Protein AF-A0AAC9ZCF5-F1 (afdb_monomer_lite)

InterPro domains:
  IPR059454 Domain of unknown function DUF8410 [PF28469] (15-109)

Structure (mmCIF, N/CA/C/O backbone):
data_AF-A0AAC9ZCF5-F1
#
_entry.id   AF-A0AAC9ZCF5-F1
#
loop_
_atom_site.group_PDB
_atom_site.id
_atom_site.type_symbol
_atom_site.label_atom_id
_atom_site.label_alt_id
_atom_site.label_comp_id
_atom_site.label_asym_id
_atom_site.label_entity_id
_atom_site.label_seq_id
_atom_site.pdbx_PDB_ins_code
_atom_site.Cartn_x
_atom_site.Cartn_y
_atom_site.Cartn_z
_atom_site.occupancy
_atom_site.B_iso_or_equiv
_atom_site.auth_seq_id
_atom_site.auth_comp_id
_atom_site.auth_asym_id
_atom_site.auth_atom_id
_atom_site.pdbx_PDB_model_num
ATOM 1 N N . MET A 1 1 ? 6.237 7.213 -4.174 1.00 56.47 1 MET A N 1
ATOM 2 C CA . MET A 1 1 ? 4.817 6.895 -3.863 1.00 56.47 1 MET A CA 1
ATOM 3 C C . MET A 1 1 ? 3.925 8.133 -3.904 1.00 56.47 1 MET A C 1
ATOM 5 O O . MET A 1 1 ? 2.914 8.090 -4.594 1.00 56.47 1 MET A O 1
ATOM 9 N N . LEU A 1 2 ? 4.331 9.218 -3.236 1.00 63.22 2 LEU A N 1
ATOM 10 C CA . LEU A 1 2 ? 3.575 10.470 -3.087 1.00 63.22 2 LEU A CA 1
ATOM 11 C C . LEU A 1 2 ? 3.193 11.143 -4.418 1.00 63.22 2 LEU A C 1
ATOM 13 O O . LEU A 1 2 ? 2.042 11.521 -4.604 1.00 63.22 2 LEU A O 1
ATOM 17 N N . GLU A 1 3 ? 4.111 11.216 -5.384 1.00 62.59 3 GLU A N 1
ATOM 18 C CA . GLU A 1 3 ? 3.862 11.900 -6.663 1.00 62.59 3 GLU A CA 1
ATOM 19 C C . GLU A 1 3 ? 2.766 11.226 -7.511 1.00 62.59 3 GLU A C 1
ATOM 21 O O . GLU A 1 3 ? 1.869 11.891 -8.023 1.00 62.59 3 GLU A O 1
ATOM 26 N N . ALA A 1 4 ? 2.761 9.890 -7.566 1.00 58.75 4 ALA A N 1
ATOM 27 C CA . ALA A 1 4 ? 1.746 9.112 -8.284 1.00 58.75 4 ALA A CA 1
ATOM 28 C C . ALA A 1 4 ? 0.352 9.165 -7.629 1.00 58.75 4 ALA A C 1
ATOM 30 O O . ALA A 1 4 ? -0.629 8.739 -8.234 1.00 58.75 4 ALA A O 1
ATOM 31 N N . MET A 1 5 ? 0.268 9.652 -6.388 1.00 67.19 5 MET A N 1
ATOM 32 C CA . MET A 1 5 ? -0.974 9.794 -5.626 1.00 67.19 5 MET A CA 1
ATOM 33 C C . MET A 1 5 ? -1.368 11.265 -5.428 1.00 67.19 5 MET A C 1
ATOM 35 O O . MET A 1 5 ? -2.355 11.544 -4.745 1.00 67.19 5 MET A O 1
ATOM 39 N N . ARG A 1 6 ? -0.639 12.212 -6.038 1.00 67.25 6 ARG A N 1
ATOM 40 C CA . ARG A 1 6 ? -0.897 13.651 -5.917 1.00 67.25 6 ARG A CA 1
ATOM 41 C C . ARG A 1 6 ? -2.325 13.979 -6.373 1.00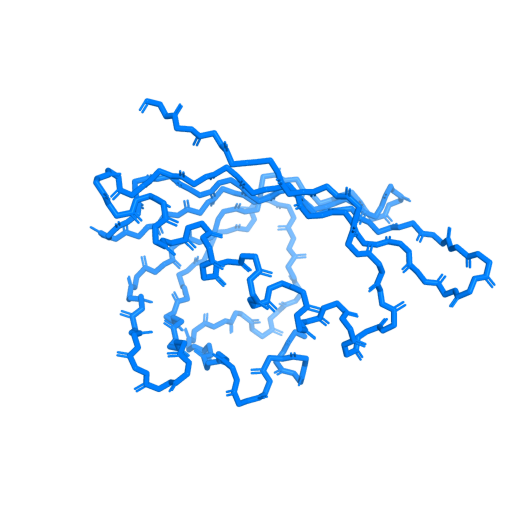 67.25 6 ARG A C 1
ATOM 43 O O . ARG A 1 6 ? -2.714 13.672 -7.498 1.00 67.25 6 ARG A O 1
ATOM 50 N N . GLY A 1 7 ? -3.111 14.583 -5.478 1.00 66.31 7 GLY A N 1
ATOM 51 C CA . GLY A 1 7 ? -4.531 14.901 -5.695 1.00 66.31 7 GLY A CA 1
ATOM 52 C C . GLY A 1 7 ? -5.507 13.729 -5.503 1.00 66.31 7 GLY A C 1
ATOM 53 O O . GLY A 1 7 ? -6.710 13.924 -5.640 1.00 66.31 7 GLY A O 1
ATOM 54 N N . LEU A 1 8 ? -5.018 12.524 -5.184 1.00 70.00 8 LEU A N 1
ATOM 55 C CA . LEU A 1 8 ? -5.835 11.332 -4.912 1.00 70.00 8 LEU A CA 1
ATOM 56 C C . LEU A 1 8 ? -5.746 10.862 -3.471 1.00 70.00 8 LEU A C 1
ATOM 58 O O . LEU A 1 8 ? -6.764 10.465 -2.913 1.00 70.00 8 LEU A O 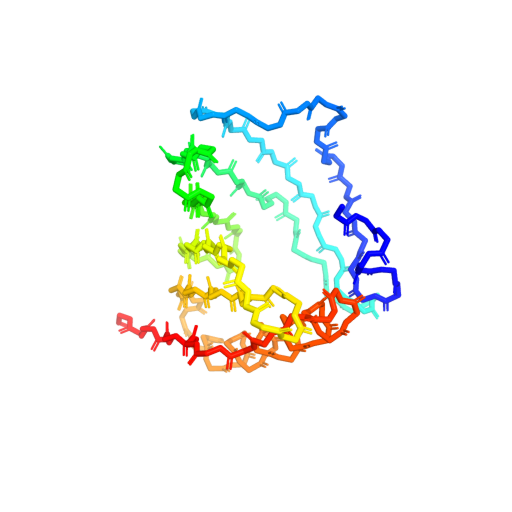1
ATOM 62 N N . ALA A 1 9 ? -4.549 10.869 -2.889 1.00 74.88 9 ALA A N 1
ATOM 63 C CA . ALA A 1 9 ? -4.350 10.498 -1.502 1.00 74.88 9 ALA A CA 1
ATOM 64 C C . ALA A 1 9 ? -3.240 11.336 -0.871 1.00 74.88 9 ALA A C 1
ATOM 66 O O . ALA A 1 9 ? -2.174 11.516 -1.463 1.00 74.88 9 ALA A O 1
ATOM 67 N N . VAL A 1 10 ? -3.498 11.816 0.339 1.00 76.56 10 VAL A N 1
ATOM 68 C CA . VAL A 1 10 ? -2.507 12.454 1.205 1.00 76.56 10 VAL A CA 1
ATOM 69 C C . VAL A 1 10 ? -2.136 11.454 2.290 1.00 76.56 10 VAL A C 1
ATOM 71 O O . VAL A 1 10 ? -3.023 10.912 2.944 1.00 76.56 10 VAL A O 1
ATOM 74 N N . TYR A 1 11 ? -0.840 11.201 2.450 1.00 77.44 11 TYR A N 1
ATOM 75 C CA . TYR A 1 11 ? -0.300 10.286 3.452 1.00 77.44 11 TYR A CA 1
ATOM 76 C C . TYR A 1 11 ? 0.370 11.107 4.553 1.00 77.44 11 TYR A C 1
ATOM 78 O O . TYR A 1 11 ? 1.233 11.932 4.254 1.00 77.44 11 TYR A O 1
ATOM 86 N N . HIS A 1 12 ? 0.002 10.870 5.807 1.00 78.44 12 HIS A N 1
ATOM 87 C CA . HIS A 1 12 ? 0.635 11.461 6.985 1.00 78.44 12 HIS A CA 1
ATOM 88 C C . HIS A 1 12 ? 1.265 10.356 7.837 1.00 78.44 12 HIS A C 1
ATOM 90 O O . HIS A 1 12 ? 0.624 9.344 8.100 1.00 78.44 12 HIS A O 1
ATOM 96 N N . GLY A 1 13 ? 2.520 10.532 8.258 1.00 73.38 13 GLY A N 1
ATOM 97 C CA . GLY A 1 13 ? 3.249 9.519 9.037 1.00 73.38 13 GLY A CA 1
ATOM 98 C C . GLY A 1 13 ? 3.871 8.396 8.200 1.00 73.38 13 GLY A C 1
ATOM 99 O O . GLY A 1 13 ? 4.318 7.397 8.755 1.00 73.38 13 GLY A O 1
ATOM 100 N N . PHE A 1 14 ? 3.922 8.546 6.871 1.00 73.88 14 PHE A N 1
ATOM 101 C CA . PHE A 1 14 ? 4.678 7.618 6.032 1.00 73.88 14 PHE A CA 1
ATOM 102 C C . PHE A 1 14 ? 6.173 7.721 6.382 1.00 73.88 14 PHE A C 1
ATOM 104 O O . PHE A 1 14 ? 6.682 8.841 6.471 1.00 73.88 14 PHE A O 1
ATOM 111 N N . PRO A 1 15 ? 6.880 6.598 6.590 1.00 72.94 15 PRO A N 1
ATOM 112 C CA . PRO A 1 15 ? 8.286 6.627 6.957 1.00 72.94 15 PRO A CA 1
ATOM 113 C C . PRO A 1 15 ? 9.122 7.295 5.863 1.00 72.94 15 PRO A C 1
ATOM 115 O O . PRO A 1 15 ? 8.978 6.992 4.680 1.00 72.94 15 PRO A O 1
ATOM 118 N N . GLU A 1 16 ? 10.038 8.174 6.267 1.00 73.06 16 GLU A N 1
ATOM 119 C CA . GLU A 1 16 ? 11.032 8.767 5.359 1.00 73.06 16 GLU A CA 1
ATOM 120 C C . GLU A 1 16 ? 12.152 7.776 4.994 1.00 73.06 16 GLU A C 1
ATOM 122 O O . GLU A 1 16 ? 12.932 8.021 4.076 1.00 73.06 16 GLU A O 1
ATOM 127 N N . LYS A 1 17 ? 12.219 6.636 5.695 1.00 78.25 17 LYS A N 1
ATOM 128 C CA . LYS A 1 17 ? 13.161 5.549 5.422 1.00 78.25 17 LYS A CA 1
ATOM 129 C C . LYS A 1 17 ? 12.681 4.645 4.286 1.00 78.25 17 LYS A C 1
ATOM 131 O O . LYS A 1 17 ? 11.483 4.506 4.037 1.00 78.25 17 LYS A O 1
ATOM 136 N N . GLU A 1 18 ? 13.630 3.969 3.639 1.00 80.56 18 GLU A N 1
ATOM 137 C CA . GLU A 1 18 ? 13.296 2.853 2.758 1.00 80.56 18 GLU A CA 1
ATOM 138 C C . GLU A 1 18 ? 12.550 1.768 3.534 1.00 80.56 18 GLU A C 1
ATOM 140 O O . GLU A 1 18 ? 12.954 1.378 4.630 1.00 80.56 18 GLU A O 1
ATOM 145 N N . VAL A 1 19 ? 11.469 1.284 2.930 1.00 84.00 19 VAL A N 1
ATOM 146 C CA . VAL A 1 19 ? 10.660 0.196 3.468 1.00 84.00 19 VAL A CA 1
ATOM 147 C C . VAL A 1 19 ? 11.453 -1.109 3.406 1.00 84.00 19 VAL A C 1
ATOM 149 O O . VAL A 1 19 ? 12.025 -1.441 2.362 1.00 84.00 19 VAL A O 1
ATOM 152 N N . GLN A 1 20 ? 11.468 -1.846 4.513 1.00 87.69 20 GLN A N 1
ATOM 153 C CA . GLN A 1 20 ? 12.111 -3.153 4.639 1.00 87.69 20 GLN A CA 1
ATOM 154 C C . GLN A 1 20 ? 11.092 -4.238 4.991 1.00 87.69 20 GLN A C 1
ATOM 156 O O . GLN A 1 20 ? 10.004 -3.959 5.493 1.00 87.69 20 GLN A O 1
ATOM 161 N N . GLU A 1 21 ? 11.444 -5.490 4.713 1.00 91.00 21 GLU A N 1
ATOM 162 C CA . GLU A 1 21 ? 10.668 -6.631 5.197 1.00 91.00 21 GLU A CA 1
ATOM 163 C C . GLU A 1 21 ? 10.614 -6.627 6.733 1.00 91.00 21 GLU A C 1
ATOM 165 O O . GLU A 1 21 ? 11.611 -6.334 7.393 1.00 91.00 21 GLU A O 1
ATOM 170 N N . GLY A 1 22 ? 9.440 -6.906 7.299 1.00 90.06 22 GLY A N 1
ATOM 171 C CA . GLY A 1 22 ? 9.177 -6.836 8.736 1.00 90.06 22 GLY A CA 1
ATOM 172 C C . GLY A 1 22 ? 8.887 -5.429 9.268 1.00 90.06 22 GLY A C 1
ATOM 173 O O . GLY A 1 22 ? 8.571 -5.286 10.451 1.00 90.06 22 GLY A O 1
ATOM 174 N N . ASP A 1 23 ? 8.962 -4.383 8.435 1.00 88.62 23 ASP A N 1
ATOM 175 C CA . ASP A 1 23 ? 8.593 -3.040 8.873 1.00 88.62 23 ASP A CA 1
ATOM 176 C C . ASP A 1 23 ? 7.101 -2.955 9.186 1.00 88.62 23 ASP A C 1
ATOM 178 O O . ASP A 1 23 ? 6.240 -3.334 8.391 1.00 88.62 23 ASP A O 1
ATOM 182 N N . ARG A 1 24 ? 6.800 -2.341 10.329 1.00 90.12 24 ARG A N 1
ATOM 183 C CA . ARG A 1 24 ? 5.443 -1.991 10.726 1.00 90.12 24 ARG A CA 1
ATOM 184 C C . ARG A 1 24 ? 5.363 -0.508 11.023 1.00 90.12 24 ARG A C 1
ATOM 186 O O . ARG A 1 24 ? 6.112 0.007 11.851 1.00 90.12 24 ARG A O 1
ATOM 193 N N . PHE A 1 25 ? 4.423 0.176 10.388 1.00 87.94 25 PHE A N 1
ATOM 194 C CA . PHE A 1 25 ? 4.187 1.593 10.636 1.00 87.94 25 PHE A CA 1
ATOM 195 C C . PHE A 1 25 ? 2.716 1.951 10.482 1.00 87.94 25 PHE A C 1
ATOM 197 O O . PHE A 1 25 ? 1.953 1.264 9.809 1.00 87.94 25 PHE A O 1
ATOM 204 N N . SER A 1 26 ? 2.321 3.032 11.147 1.00 86.81 26 SER A N 1
ATOM 205 C CA . SER A 1 26 ? 0.981 3.593 11.032 1.00 86.81 26 SER A CA 1
ATOM 206 C C . SER A 1 26 ? 1.039 4.816 10.138 1.00 86.81 26 SER A C 1
ATOM 208 O O . SER A 1 26 ? 1.830 5.726 10.376 1.00 86.81 26 SER A O 1
ATOM 210 N N . VAL A 1 27 ? 0.183 4.839 9.130 1.00 85.00 27 VAL A N 1
ATOM 211 C CA . VAL A 1 27 ? 0.019 5.954 8.212 1.00 85.00 27 VAL A CA 1
ATOM 212 C C . VAL A 1 27 ? -1.435 6.400 8.252 1.00 85.00 27 VAL A C 1
ATOM 214 O O . VAL A 1 27 ? -2.350 5.589 8.284 1.00 85.00 27 VAL A O 1
ATOM 217 N N . ASP A 1 28 ? -1.670 7.700 8.254 1.00 84.25 28 ASP A N 1
ATOM 218 C CA . ASP A 1 28 ? -3.000 8.248 8.035 1.00 84.25 28 ASP A CA 1
ATOM 219 C C . ASP A 1 28 ? -3.142 8.552 6.547 1.00 84.25 28 ASP A C 1
ATOM 221 O O . ASP A 1 28 ? -2.319 9.263 5.966 1.00 84.25 28 ASP A O 1
ATOM 225 N N . VAL A 1 29 ? -4.186 8.016 5.915 1.00 80.50 29 VAL A N 1
ATOM 226 C CA . VAL A 1 29 ? -4.417 8.191 4.476 1.00 80.50 29 VAL A CA 1
ATOM 227 C C . VAL A 1 29 ? -5.720 8.941 4.263 1.00 80.50 29 VAL A C 1
ATOM 229 O O . VAL A 1 29 ? -6.786 8.488 4.667 1.00 80.50 29 VAL A O 1
ATOM 232 N N . THR A 1 30 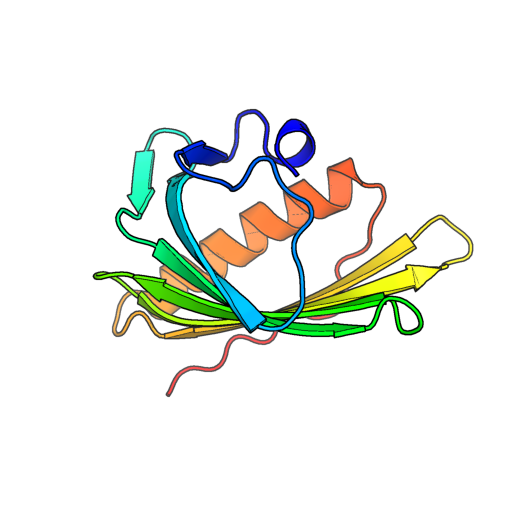? -5.645 10.104 3.620 1.00 79.38 30 THR A N 1
ATOM 233 C CA . THR A 1 30 ? -6.819 10.887 3.220 1.00 79.38 30 THR A CA 1
ATOM 234 C C . THR A 1 30 ? -7.022 10.783 1.725 1.00 79.38 30 THR A C 1
ATOM 236 O O . THR A 1 30 ? -6.246 11.338 0.953 1.00 79.38 30 THR A O 1
ATOM 239 N N . PHE A 1 31 ? -8.089 10.112 1.313 1.00 76.38 31 PHE A N 1
ATOM 240 C CA . PHE A 1 31 ? -8.452 9.936 -0.082 1.00 76.38 31 PHE A CA 1
ATOM 241 C C . PHE A 1 31 ? -9.357 11.063 -0.585 1.00 76.38 31 PHE A C 1
ATOM 243 O O . PHE A 1 31 ? -10.401 11.341 0.008 1.00 76.38 31 PHE A O 1
ATOM 250 N N . LEU A 1 32 ? -8.968 11.691 -1.701 1.00 67.62 32 LEU A N 1
ATOM 251 C CA . LEU A 1 32 ? -9.697 12.759 -2.406 1.00 67.62 32 LEU A CA 1
ATOM 252 C C . LEU A 1 32 ? -10.140 13.938 -1.513 1.00 67.62 32 LEU A C 1
ATOM 254 O O . LEU A 1 32 ? -11.044 14.677 -1.885 1.00 67.62 32 LEU A O 1
ATOM 258 N N . GLY A 1 33 ? -9.547 14.099 -0.325 1.00 63.28 33 GLY A N 1
ATOM 259 C CA . GLY A 1 33 ? -10.001 15.068 0.682 1.00 63.28 33 GLY A CA 1
ATOM 260 C C . GLY A 1 33 ? -11.369 14.756 1.310 1.00 63.28 33 GLY A C 1
ATOM 261 O O . GLY A 1 33 ? -11.876 15.574 2.067 1.00 63.28 33 GLY A O 1
ATOM 262 N N . LEU A 1 34 ? -11.969 13.601 1.004 1.00 59.97 34 LEU A N 1
ATOM 263 C CA . LEU A 1 34 ? -13.331 13.234 1.411 1.00 59.97 34 LEU A CA 1
ATOM 264 C C . LEU A 1 34 ? -13.351 12.180 2.523 1.00 59.97 34 LEU A C 1
ATOM 266 O O . LEU A 1 34 ? -14.223 12.216 3.387 1.00 59.97 34 LEU A O 1
ATOM 270 N N . PHE A 1 35 ? -12.399 11.241 2.508 1.00 69.50 35 PHE A N 1
ATOM 271 C CA . PHE A 1 35 ? -12.365 10.115 3.442 1.00 69.50 35 PHE A CA 1
ATOM 272 C C . PHE A 1 35 ? -10.962 9.927 4.011 1.00 69.50 35 PHE A C 1
ATOM 274 O O . PHE A 1 35 ? -10.036 9.573 3.280 1.00 69.50 35 PHE A O 1
ATOM 281 N N . THR A 1 36 ? -10.811 10.134 5.318 1.00 71.75 36 THR A N 1
ATOM 282 C CA . THR A 1 36 ? -9.560 9.869 6.037 1.00 71.75 36 THR A CA 1
ATOM 283 C C . THR A 1 36 ? -9.652 8.547 6.781 1.00 71.75 36 THR A C 1
ATOM 285 O O . THR A 1 36 ? -10.417 8.412 7.736 1.00 71.75 36 THR A O 1
ATOM 288 N N . THR A 1 37 ? -8.837 7.578 6.378 1.00 74.88 37 THR A N 1
ATOM 289 C CA . THR A 1 37 ? -8.550 6.387 7.177 1.00 74.88 37 THR A CA 1
ATOM 290 C C . THR A 1 37 ? -7.407 6.718 8.125 1.00 74.88 37 THR A C 1
ATOM 292 O O . THR A 1 37 ? -6.261 6.855 7.695 1.00 74.88 37 THR A O 1
ATOM 295 N N . ARG A 1 38 ? -7.745 6.894 9.405 1.00 79.88 38 ARG A N 1
ATOM 296 C CA . ARG A 1 38 ? -6.779 7.118 10.486 1.00 79.88 38 ARG A CA 1
ATOM 297 C C . ARG A 1 38 ? -6.278 5.796 11.052 1.00 79.88 38 ARG A C 1
ATOM 299 O O . ARG A 1 38 ? -7.012 4.806 11.015 1.00 79.88 38 ARG A O 1
ATOM 306 N N . ASN A 1 39 ? -5.083 5.813 11.635 1.00 83.06 39 ASN A N 1
ATOM 307 C CA . ASN A 1 39 ? -4.440 4.663 12.270 1.00 83.06 39 ASN A CA 1
ATOM 308 C C . ASN A 1 39 ? -4.369 3.456 11.329 1.00 83.06 39 ASN A C 1
ATOM 310 O O . ASN A 1 39 ? -4.678 2.330 11.725 1.00 83.06 39 ASN A O 1
ATOM 314 N N . HIS A 1 40 ? -4.050 3.701 10.056 1.00 84.81 40 HIS A N 1
ATOM 315 C CA . HIS A 1 40 ? -3.901 2.621 9.102 1.00 84.81 40 HIS A CA 1
ATOM 316 C C . HIS A 1 40 ? -2.520 2.006 9.269 1.00 84.81 40 HIS A C 1
ATOM 318 O O . HIS A 1 40 ? -1.496 2.592 8.928 1.00 84.81 40 HIS A O 1
ATOM 324 N N . VAL A 1 41 ? -2.508 0.828 9.876 1.00 89.19 41 VAL A N 1
ATOM 325 C CA . VAL A 1 41 ? -1.290 0.086 10.158 1.00 89.19 41 VAL A CA 1
ATOM 326 C C . VAL A 1 41 ? -0.948 -0.711 8.916 1.00 89.19 41 VAL A C 1
ATOM 328 O O . VAL A 1 41 ? -1.760 -1.525 8.488 1.00 89.19 41 VAL A O 1
ATOM 331 N N . MET A 1 42 ? 0.250 -0.499 8.381 1.00 90.50 42 MET A N 1
ATOM 332 C CA . MET A 1 42 ? 0.840 -1.328 7.340 1.00 90.50 42 MET A CA 1
ATOM 333 C C . MET A 1 42 ? 1.964 -2.166 7.941 1.00 90.50 42 MET A C 1
ATOM 335 O O . MET A 1 42 ? 2.882 -1.632 8.566 1.00 90.50 42 MET A O 1
ATOM 339 N N . ASN A 1 43 ? 1.871 -3.478 7.753 1.00 92.19 43 ASN A N 1
ATOM 340 C CA . ASN A 1 43 ? 2.890 -4.455 8.095 1.00 92.19 43 ASN A CA 1
ATOM 341 C C . ASN A 1 43 ? 3.458 -5.048 6.806 1.00 92.19 43 ASN A C 1
ATOM 343 O O . ASN A 1 43 ? 2.717 -5.604 5.999 1.00 92.19 43 ASN A O 1
ATOM 347 N N . VAL A 1 44 ? 4.761 -4.927 6.598 1.00 92.06 44 VAL A N 1
ATOM 348 C CA . VAL A 1 44 ? 5.432 -5.442 5.406 1.00 92.06 44 VAL A CA 1
ATOM 349 C C . VAL A 1 44 ? 5.818 -6.884 5.672 1.00 92.06 44 VAL A C 1
ATOM 351 O O . VAL A 1 44 ? 6.810 -7.161 6.338 1.00 92.06 44 VAL A O 1
ATOM 354 N N . VAL A 1 45 ? 5.012 -7.807 5.161 1.00 93.56 45 VAL A N 1
ATOM 355 C CA . VAL A 1 45 ? 5.204 -9.244 5.372 1.00 93.56 45 VAL A CA 1
ATOM 356 C C . VAL A 1 45 ? 6.365 -9.762 4.539 1.00 93.56 45 VAL A C 1
ATOM 358 O O . VAL A 1 45 ? 7.149 -10.575 5.020 1.00 93.56 45 VAL A O 1
ATOM 361 N N . ARG A 1 46 ? 6.485 -9.286 3.296 1.00 92.38 46 ARG A N 1
ATOM 362 C CA . ARG A 1 46 ? 7.536 -9.726 2.382 1.00 92.38 46 ARG A CA 1
ATOM 363 C C . ARG A 1 46 ? 7.978 -8.613 1.453 1.00 92.38 46 ARG A C 1
ATOM 365 O O . ARG A 1 46 ? 7.142 -7.938 0.853 1.00 92.38 46 ARG A O 1
ATOM 372 N N . LEU A 1 47 ? 9.285 -8.474 1.262 1.00 92.12 47 LEU A N 1
ATOM 373 C CA . LEU A 1 47 ? 9.858 -7.597 0.247 1.00 92.12 47 LEU A CA 1
ATOM 374 C C . LEU A 1 47 ? 10.971 -8.323 -0.512 1.00 92.12 47 LEU A C 1
ATOM 376 O O . LEU A 1 47 ? 12.129 -8.343 -0.105 1.00 92.12 47 LEU A O 1
ATOM 380 N N . ASP A 1 48 ? 10.626 -8.866 -1.676 1.00 90.38 48 ASP A N 1
ATOM 381 C CA . ASP A 1 48 ? 11.565 -9.555 -2.559 1.00 90.38 48 ASP A CA 1
ATOM 382 C C . ASP A 1 48 ? 11.943 -8.625 -3.722 1.00 90.38 48 ASP A C 1
ATOM 384 O O . ASP A 1 48 ? 11.172 -8.411 -4.665 1.00 90.38 48 ASP A O 1
ATOM 388 N N . ARG A 1 49 ? 13.136 -8.026 -3.643 1.00 86.75 49 ARG A N 1
ATOM 389 C CA . ARG A 1 49 ? 13.623 -7.077 -4.658 1.00 86.75 49 ARG A CA 1
ATOM 390 C C . ARG A 1 49 ? 13.984 -7.762 -5.978 1.00 86.75 49 ARG A C 1
ATOM 392 O O . ARG A 1 49 ? 13.811 -7.146 -7.028 1.00 86.75 49 ARG A O 1
ATOM 399 N N . GLU A 1 50 ? 14.420 -9.021 -5.946 1.00 86.75 50 GLU A N 1
ATOM 400 C CA . GLU A 1 50 ? 14.761 -9.785 -7.154 1.00 86.75 50 GLU A CA 1
ATOM 401 C C . GLU A 1 50 ? 13.505 -10.128 -7.955 1.00 86.75 50 GLU A C 1
ATOM 403 O O . GLU A 1 50 ? 13.430 -9.880 -9.162 1.00 86.75 50 GLU A O 1
ATOM 408 N N . LYS A 1 51 ? 12.470 -10.619 -7.265 1.00 86.00 51 LYS A N 1
ATOM 409 C CA . LYS A 1 51 ? 11.160 -10.911 -7.865 1.00 86.00 51 LYS A CA 1
ATOM 410 C C . LYS A 1 51 ? 10.297 -9.668 -8.049 1.00 86.00 51 LYS A C 1
ATOM 412 O O . LYS A 1 51 ? 9.245 -9.762 -8.681 1.00 86.00 51 LYS A O 1
ATOM 417 N N . ARG A 1 52 ? 10.741 -8.515 -7.529 1.00 89.56 52 ARG A N 1
ATOM 418 C CA . ARG A 1 52 ? 10.002 -7.243 -7.508 1.00 89.56 52 ARG A CA 1
ATOM 419 C C . ARG A 1 52 ? 8.590 -7.440 -6.949 1.00 89.56 52 ARG A C 1
ATOM 421 O O . ARG A 1 52 ? 7.605 -7.024 -7.561 1.00 89.56 52 ARG A O 1
ATOM 428 N N . LEU A 1 53 ? 8.522 -8.113 -5.803 1.00 90.44 53 LEU A N 1
ATOM 429 C CA . LEU A 1 53 ? 7.307 -8.475 -5.084 1.00 90.44 53 LEU A CA 1
ATOM 430 C C . LEU A 1 53 ? 7.304 -7.791 -3.713 1.00 90.44 53 LEU A C 1
ATOM 432 O O . LEU A 1 53 ? 8.287 -7.852 -2.978 1.00 90.44 53 LEU A O 1
ATOM 436 N N . LEU A 1 54 ? 6.184 -7.170 -3.375 1.00 91.12 54 LEU A N 1
ATOM 437 C CA . LEU A 1 54 ? 5.879 -6.615 -2.066 1.00 91.12 54 LEU A CA 1
ATOM 438 C C . LEU A 1 54 ? 4.579 -7.254 -1.582 1.00 91.12 54 LEU A C 1
ATOM 440 O O . LEU A 1 54 ? 3.588 -7.249 -2.309 1.00 91.12 54 LEU A O 1
ATOM 444 N N . GLU A 1 55 ? 4.579 -7.767 -0.362 1.00 92.56 55 GLU A N 1
ATOM 445 C CA . GLU A 1 55 ? 3.384 -8.243 0.328 1.00 92.56 55 GLU A CA 1
ATOM 446 C C . GLU A 1 55 ? 3.240 -7.459 1.628 1.00 92.56 55 GLU A C 1
ATOM 448 O O . GLU A 1 55 ? 4.160 -7.429 2.451 1.00 92.56 55 GLU A O 1
ATOM 453 N N . SER A 1 56 ? 2.094 -6.810 1.797 1.00 91.62 56 SER A N 1
ATOM 454 C CA . SER A 1 56 ? 1.730 -6.101 3.014 1.00 91.62 56 SER A CA 1
ATOM 455 C C . SER A 1 56 ? 0.394 -6.583 3.557 1.00 91.62 56 SER A C 1
ATOM 457 O O . SER A 1 56 ? -0.54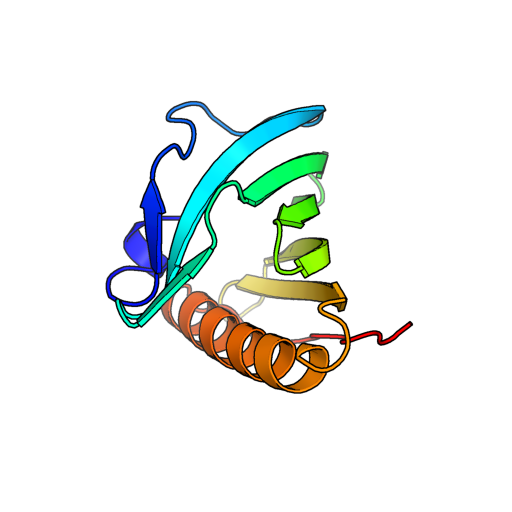2 -6.888 2.820 1.00 91.62 56 SER A O 1
ATOM 459 N N . GLU A 1 57 ? 0.322 -6.633 4.879 1.00 91.12 57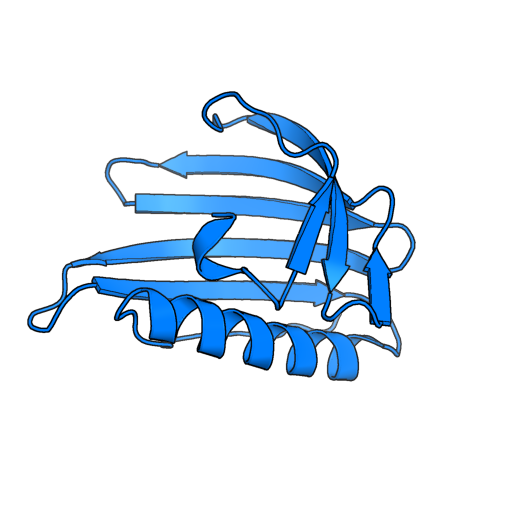 GLU A N 1
ATOM 460 C CA . GLU A 1 57 ? -0.903 -6.808 5.641 1.00 91.12 57 GLU A CA 1
ATOM 461 C C . GLU A 1 57 ? -1.235 -5.481 6.301 1.00 91.12 57 GLU A C 1
ATOM 463 O O . GLU A 1 57 ? -0.448 -4.897 7.050 1.00 91.12 57 GLU A O 1
ATOM 468 N N . GLU A 1 58 ? -2.422 -4.992 6.012 1.00 90.50 58 GLU A N 1
ATOM 469 C CA . GLU A 1 58 ? -2.880 -3.680 6.397 1.00 90.50 58 GLU A CA 1
ATOM 470 C C . GLU A 1 58 ? -4.225 -3.789 7.117 1.00 90.50 58 GLU A C 1
ATOM 472 O O . GLU A 1 58 ? -5.065 -4.639 6.822 1.00 90.50 58 GLU A O 1
ATOM 477 N N . HIS A 1 59 ? -4.453 -2.920 8.093 1.00 86.75 59 HIS A N 1
ATOM 478 C CA . HIS A 1 59 ? -5.748 -2.811 8.762 1.00 86.75 59 HIS A CA 1
ATOM 479 C C . HIS A 1 59 ? -5.959 -1.398 9.288 1.00 86.75 59 HIS A C 1
ATOM 481 O O . HIS A 1 59 ? -5.023 -0.611 9.436 1.00 86.75 59 HIS A O 1
ATOM 487 N N . ASN A 1 60 ? -7.212 -1.042 9.544 1.00 84.69 60 ASN A N 1
ATOM 488 C CA . ASN A 1 60 ? -7.567 0.196 10.231 1.00 84.69 60 ASN A CA 1
ATOM 489 C C . ASN A 1 60 ? -8.913 0.015 10.959 1.00 84.69 60 ASN A C 1
ATOM 491 O O . ASN A 1 60 ? -9.606 -0.970 10.719 1.00 84.69 60 ASN A O 1
ATOM 495 N N . PRO A 1 61 ? -9.354 0.959 11.810 1.00 82.88 61 PRO A N 1
ATOM 496 C CA . PRO A 1 61 ? -10.611 0.814 12.554 1.00 82.88 61 PRO A CA 1
ATOM 497 C C . PRO A 1 61 ? -11.876 0.614 11.694 1.00 82.88 61 PRO A C 1
ATOM 499 O O . PRO A 1 61 ? -12.920 0.242 12.216 1.00 82.88 61 PRO A O 1
ATOM 502 N N . SER A 1 62 ? -11.821 0.904 10.389 1.00 79.12 62 SER A N 1
ATOM 503 C CA . SER A 1 62 ? -12.930 0.722 9.441 1.00 79.12 62 SER A CA 1
ATOM 504 C C . SER A 1 62 ? -12.761 -0.471 8.493 1.00 79.12 62 SER A C 1
ATOM 506 O O . SER A 1 62 ? -13.707 -0.787 7.769 1.00 79.12 62 SER A O 1
ATOM 508 N N . ILE A 1 63 ? -11.581 -1.090 8.460 1.00 82.06 63 ILE A N 1
ATOM 509 C CA . ILE A 1 63 ? -11.200 -2.173 7.553 1.00 82.06 63 ILE A CA 1
ATOM 510 C C . ILE A 1 63 ? -10.508 -3.243 8.393 1.00 82.06 63 ILE A C 1
ATOM 512 O O . ILE A 1 63 ? -9.375 -3.055 8.837 1.00 82.06 63 ILE A O 1
ATOM 516 N N . ASN A 1 64 ? -11.202 -4.362 8.589 1.00 83.62 64 ASN A N 1
ATOM 517 C CA . ASN A 1 64 ? -10.742 -5.475 9.415 1.00 83.62 64 ASN A CA 1
ATOM 518 C C . ASN A 1 64 ? -9.477 -6.115 8.842 1.00 83.62 64 ASN A C 1
ATOM 520 O O . ASN A 1 64 ? -8.585 -6.497 9.593 1.00 83.62 64 ASN A O 1
ATOM 524 N N . ARG A 1 65 ? -9.415 -6.234 7.512 1.00 84.62 65 ARG A N 1
ATOM 525 C CA . ARG A 1 65 ? -8.287 -6.835 6.804 1.00 84.62 65 ARG A CA 1
ATOM 526 C C . ARG A 1 65 ? -8.093 -6.190 5.446 1.00 84.62 65 ARG A C 1
ATOM 528 O O . ARG A 1 65 ? -9.057 -5.978 4.710 1.00 84.62 65 ARG A O 1
ATOM 535 N N . TRP A 1 66 ? -6.848 -5.914 5.112 1.00 86.19 66 TRP A N 1
ATOM 536 C CA . TRP A 1 66 ? -6.421 -5.467 3.803 1.00 86.19 66 TRP A CA 1
ATOM 537 C C . TRP A 1 66 ? -5.079 -6.117 3.488 1.00 86.19 66 TRP A C 1
ATOM 539 O O . TRP A 1 66 ? -4.047 -5.659 3.952 1.00 86.19 66 TRP A O 1
ATOM 549 N N . ASP A 1 67 ? -5.072 -7.175 2.690 1.00 88.12 67 ASP A N 1
ATOM 550 C CA . ASP A 1 67 ? -3.817 -7.776 2.244 1.00 88.12 67 ASP A CA 1
ATOM 551 C C . ASP A 1 67 ? -3.520 -7.266 0.847 1.00 88.12 67 ASP A C 1
ATOM 553 O O . ASP A 1 67 ? -4.345 -7.405 -0.063 1.00 88.12 67 ASP A O 1
ATOM 557 N N . HIS A 1 68 ? -2.344 -6.686 0.666 1.00 89.06 68 HIS A N 1
ATOM 558 C CA . HIS A 1 68 ? -1.907 -6.140 -0.602 1.00 89.06 68 HIS A CA 1
ATOM 559 C C . HIS A 1 68 ? -0.645 -6.858 -1.071 1.00 89.06 68 HIS A C 1
ATOM 561 O O . HIS A 1 68 ? 0.436 -6.714 -0.514 1.00 89.06 68 HIS A O 1
ATOM 567 N N . THR A 1 69 ? -0.780 -7.610 -2.157 1.00 89.44 69 THR A N 1
ATOM 568 C CA . THR A 1 69 ? 0.346 -8.166 -2.903 1.00 89.44 69 THR A CA 1
ATOM 569 C C . THR A 1 69 ? 0.553 -7.345 -4.167 1.00 89.44 69 THR A C 1
ATOM 571 O O . THR A 1 69 ? -0.300 -7.312 -5.057 1.00 89.44 69 THR A O 1
ATOM 574 N N . LEU A 1 70 ? 1.707 -6.704 -4.269 1.00 88.25 70 LEU A N 1
ATOM 575 C CA . LEU A 1 70 ? 2.147 -5.937 -5.420 1.00 88.25 70 LEU A CA 1
ATOM 576 C C . LEU A 1 70 ? 3.324 -6.651 -6.083 1.00 88.25 70 LEU A C 1
ATOM 578 O O . LEU A 1 70 ? 4.355 -6.862 -5.458 1.00 88.25 70 LEU A O 1
ATOM 582 N N . SER A 1 71 ? 3.214 -6.943 -7.375 1.00 88.69 71 SER A N 1
ATOM 583 C CA . SER A 1 71 ? 4.344 -7.415 -8.180 1.00 88.69 71 SER A CA 1
ATOM 584 C C . SER A 1 71 ? 4.557 -6.549 -9.412 1.00 88.69 71 SER A C 1
ATOM 586 O O . SER A 1 71 ? 3.605 -6.049 -10.019 1.00 88.69 71 SER A O 1
ATOM 588 N N . VAL A 1 72 ? 5.823 -6.360 -9.781 1.00 87.19 72 VAL A N 1
ATOM 589 C CA . VAL A 1 72 ? 6.209 -5.533 -10.927 1.00 87.19 72 VAL A CA 1
ATOM 590 C C . VAL A 1 72 ? 7.135 -6.316 -11.843 1.00 87.19 72 VAL A C 1
ATOM 592 O O . VAL A 1 72 ? 8.218 -6.747 -11.455 1.00 87.19 72 VAL A O 1
ATOM 595 N N . THR A 1 73 ? 6.739 -6.476 -13.100 1.00 86.94 73 THR A N 1
ATOM 596 C CA . THR A 1 73 ? 7.537 -7.186 -14.106 1.00 86.94 73 THR A CA 1
ATOM 597 C C . THR A 1 73 ? 7.799 -6.292 -15.318 1.00 86.94 73 THR A C 1
ATOM 599 O O . THR A 1 73 ? 6.961 -5.451 -15.646 1.00 86.94 73 THR A O 1
ATOM 602 N N . PRO A 1 74 ? 8.967 -6.406 -15.971 1.00 85.00 74 PRO A N 1
ATOM 603 C CA . PRO A 1 74 ? 9.232 -5.689 -17.213 1.00 85.00 74 PRO A CA 1
ATOM 604 C C . PRO A 1 74 ? 8.294 -6.185 -18.321 1.00 85.00 74 PRO A C 1
ATOM 606 O O . PRO A 1 74 ? 7.988 -7.375 -18.394 1.00 85.00 74 PRO A O 1
ATOM 609 N N . ALA A 1 75 ? 7.843 -5.272 -19.180 1.00 82.31 75 ALA A N 1
ATOM 610 C CA . ALA A 1 75 ? 6.995 -5.552 -20.335 1.00 82.31 75 ALA A CA 1
ATOM 611 C C . ALA A 1 75 ? 7.533 -4.819 -21.582 1.00 82.31 75 ALA A C 1
ATOM 613 O O . ALA A 1 75 ? 8.232 -3.816 -21.436 1.00 82.31 75 ALA A O 1
ATOM 614 N N . PRO A 1 76 ? 7.216 -5.273 -22.811 1.00 78.19 76 PRO A N 1
ATOM 615 C CA . PRO A 1 76 ? 7.725 -4.650 -24.039 1.00 78.19 76 PRO A CA 1
ATOM 616 C C . PRO A 1 76 ? 7.383 -3.157 -24.181 1.00 78.19 76 PRO A C 1
ATOM 618 O O . PRO A 1 76 ? 8.142 -2.411 -24.788 1.00 78.19 76 PRO A O 1
ATOM 621 N N . ASP A 1 77 ? 6.256 -2.719 -23.615 1.00 78.19 77 ASP A N 1
ATOM 622 C CA . ASP A 1 77 ? 5.757 -1.340 -23.639 1.00 78.19 77 ASP A CA 1
ATOM 623 C C . ASP A 1 77 ? 5.948 -0.591 -22.303 1.00 78.19 77 ASP A C 1
ATOM 625 O O . ASP A 1 77 ? 5.383 0.486 -22.112 1.00 78.19 77 ASP A O 1
ATOM 629 N N . GLY A 1 78 ? 6.748 -1.137 -21.375 1.00 78.06 78 GLY A N 1
ATOM 630 C CA . GLY A 1 78 ? 7.049 -0.512 -20.085 1.00 78.06 78 GLY A CA 1
ATOM 631 C C . GLY A 1 78 ? 7.110 -1.516 -18.936 1.00 78.06 78 GLY A C 1
ATOM 632 O O . GLY A 1 78 ? 7.959 -2.404 -18.902 1.00 78.06 78 GLY A O 1
ATOM 633 N N . CYS A 1 79 ? 6.213 -1.370 -17.960 1.00 81.12 79 CYS A N 1
ATOM 634 C CA . CYS A 1 79 ? 6.163 -2.237 -16.784 1.00 81.12 79 CYS A CA 1
ATOM 635 C C . CYS A 1 79 ? 4.752 -2.788 -16.578 1.00 81.12 79 CYS A C 1
ATOM 637 O O . CYS A 1 79 ? 3.764 -2.056 -16.617 1.00 81.12 79 CYS A O 1
ATOM 639 N N . ARG A 1 80 ? 4.643 -4.073 -16.264 1.00 82.56 80 ARG A N 1
ATOM 640 C CA . ARG A 1 80 ? 3.399 -4.707 -15.836 1.00 82.56 80 ARG A CA 1
ATOM 641 C C . ARG A 1 80 ? 3.318 -4.678 -14.317 1.00 82.56 80 ARG A C 1
ATOM 643 O O . ARG A 1 80 ? 4.222 -5.155 -13.636 1.00 82.56 80 ARG A O 1
ATOM 650 N N . TRP A 1 81 ? 2.234 -4.107 -13.804 1.00 83.38 81 TRP A N 1
ATOM 651 C CA . TRP A 1 81 ? 1.978 -3.976 -12.373 1.00 83.38 81 TRP A CA 1
ATOM 652 C C . TRP A 1 81 ? 0.777 -4.844 -12.015 1.00 83.38 81 TRP A C 1
ATOM 654 O O . TRP A 1 81 ? -0.315 -4.648 -12.546 1.00 83.38 81 TRP A O 1
ATOM 664 N N . VAL A 1 82 ? 0.972 -5.817 -11.134 1.00 83.19 82 VAL A N 1
ATOM 665 C CA . VAL A 1 82 ? -0.103 -6.699 -10.681 1.00 83.19 82 VAL A CA 1
ATOM 666 C C . VAL A 1 82 ? -0.329 -6.455 -9.199 1.00 83.19 82 VAL A C 1
ATOM 668 O O . VAL A 1 82 ? 0.537 -6.762 -8.382 1.00 83.19 82 VAL A O 1
ATOM 671 N N . ASP A 1 83 ? -1.499 -5.910 -8.876 1.00 83.88 83 ASP A N 1
ATOM 672 C CA . ASP A 1 83 ? -1.908 -5.561 -7.518 1.00 83.88 83 ASP A CA 1
ATOM 673 C C . ASP A 1 83 ? -3.096 -6.421 -7.096 1.00 83.88 83 ASP A C 1
ATOM 675 O O . ASP A 1 83 ? -4.249 -6.162 -7.448 1.00 83.88 83 ASP A O 1
ATOM 679 N N . ARG A 1 84 ? -2.814 -7.445 -6.299 1.00 84.81 84 ARG A N 1
ATOM 680 C CA . ARG A 1 84 ? -3.823 -8.285 -5.664 1.00 84.81 84 ARG A CA 1
ATOM 681 C C . ARG A 1 84 ? -4.155 -7.699 -4.299 1.00 84.81 84 ARG A C 1
ATOM 683 O O . ARG A 1 84 ? -3.272 -7.562 -3.464 1.00 84.81 84 ARG A O 1
ATOM 690 N N . ILE A 1 85 ? -5.424 -7.352 -4.092 1.00 83.56 85 ILE A N 1
ATOM 691 C CA . ILE A 1 85 ? -5.896 -6.714 -2.860 1.00 83.56 85 ILE A CA 1
ATOM 692 C C . ILE A 1 85 ? -7.073 -7.501 -2.309 1.00 83.56 85 ILE A C 1
ATOM 694 O O . ILE A 1 85 ? -8.141 -7.530 -2.921 1.00 83.56 85 ILE A O 1
ATOM 698 N N . ILE A 1 86 ? -6.884 -8.102 -1.144 1.00 84.06 86 ILE A N 1
ATOM 699 C CA . ILE A 1 86 ? -7.938 -8.769 -0.386 1.00 84.06 86 ILE A CA 1
ATOM 700 C C . ILE A 1 86 ? -8.409 -7.780 0.669 1.00 84.06 86 ILE A C 1
ATOM 702 O O . ILE A 1 86 ? -7.627 -7.407 1.531 1.00 84.06 86 ILE A O 1
ATOM 706 N N . VAL A 1 87 ? -9.665 -7.340 0.604 1.00 82.12 87 VAL A N 1
ATOM 707 C CA . VAL A 1 87 ? -10.201 -6.346 1.541 1.00 82.12 87 VAL A CA 1
ATOM 708 C C . VAL A 1 87 ? -11.465 -6.851 2.219 1.00 82.12 87 VAL A C 1
ATOM 710 O O . VAL A 1 87 ? -12.401 -7.283 1.550 1.00 82.12 87 VAL A O 1
ATOM 713 N N . ASP A 1 88 ? -11.503 -6.724 3.541 1.00 83.50 88 ASP A N 1
ATOM 714 C CA . ASP A 1 88 ? -12.672 -6.945 4.383 1.00 83.50 88 ASP A CA 1
ATOM 715 C C . ASP A 1 88 ? -12.960 -5.682 5.205 1.00 83.50 88 ASP A C 1
ATOM 717 O O . ASP A 1 88 ? -12.204 -5.283 6.092 1.00 83.50 88 ASP A O 1
ATOM 721 N N . ALA A 1 89 ? -14.087 -5.049 4.890 1.00 81.88 89 ALA A N 1
ATOM 722 C CA . ALA A 1 89 ? -14.648 -3.907 5.603 1.00 81.88 89 ALA A CA 1
ATOM 723 C C . ALA A 1 89 ? -16.124 -4.158 5.977 1.00 81.88 89 ALA A C 1
ATOM 725 O O . ALA A 1 89 ? -16.942 -3.227 6.003 1.00 81.88 89 ALA A O 1
ATOM 726 N N . GLY A 1 90 ? -16.508 -5.425 6.177 1.00 83.56 90 GLY A N 1
ATOM 727 C CA . GLY A 1 90 ? -17.892 -5.830 6.421 1.00 83.56 90 GLY A CA 1
ATOM 728 C C . GLY A 1 90 ? -18.832 -5.420 5.281 1.00 83.56 90 GLY A C 1
ATOM 729 O O . GLY A 1 90 ? -18.545 -5.630 4.101 1.00 83.56 90 GLY A O 1
ATOM 730 N N . TRP A 1 91 ? -19.955 -4.772 5.604 1.00 82.69 91 TRP A N 1
ATOM 731 C CA . TRP A 1 91 ? -20.949 -4.336 4.608 1.00 82.69 91 TRP A CA 1
ATOM 732 C C . TRP A 1 91 ? -20.423 -3.278 3.620 1.00 82.69 91 TRP A C 1
ATOM 734 O O . TRP A 1 91 ? -20.960 -3.137 2.520 1.00 82.69 91 TRP A O 1
ATOM 744 N N . LYS A 1 92 ? -19.348 -2.559 3.974 1.00 80.19 92 LYS A N 1
ATOM 745 C CA . LYS A 1 92 ? -18.705 -1.549 3.114 1.00 80.19 92 LYS A CA 1
ATOM 746 C C . LYS A 1 92 ? -17.722 -2.153 2.110 1.00 80.19 92 LYS A C 1
ATOM 748 O O . LYS A 1 92 ? -17.315 -1.451 1.186 1.00 80.19 92 LYS A O 1
ATOM 753 N N . THR A 1 93 ? -17.388 -3.440 2.230 1.00 81.44 93 THR A N 1
ATOM 754 C CA . THR A 1 93 ? -16.452 -4.154 1.343 1.00 81.44 93 THR A CA 1
ATOM 755 C C . THR A 1 93 ? -16.665 -3.879 -0.153 1.00 81.44 93 THR A C 1
ATOM 757 O O . THR A 1 93 ? -15.699 -3.495 -0.808 1.00 81.44 93 THR A O 1
ATOM 760 N N . PRO A 1 94 ? -17.880 -3.982 -0.742 1.00 80.69 94 PRO A N 1
ATOM 761 C CA . PRO A 1 94 ? -18.066 -3.666 -2.164 1.00 80.69 94 PRO A CA 1
ATOM 762 C C . PRO A 1 94 ? -17.721 -2.223 -2.540 1.00 80.69 94 PRO A C 1
ATOM 764 O O . PRO A 1 94 ? -17.173 -1.985 -3.617 1.00 80.69 94 PRO A O 1
ATOM 767 N N . LEU A 1 95 ? -18.059 -1.260 -1.680 1.00 81.94 95 LEU A N 1
ATOM 768 C CA . LEU A 1 95 ? -17.793 0.153 -1.929 1.00 81.94 95 LEU A CA 1
ATOM 769 C C . LEU A 1 95 ? -16.290 0.428 -1.865 1.00 81.94 95 LEU A C 1
ATOM 771 O O . LEU A 1 95 ? -15.737 1.017 -2.795 1.00 81.94 95 LEU A O 1
ATOM 775 N N . VAL A 1 96 ? -15.639 -0.059 -0.805 1.00 78.81 96 VAL A N 1
ATOM 776 C CA . VAL A 1 96 ? -14.188 0.047 -0.617 1.00 78.81 96 VAL A CA 1
ATOM 777 C C . VAL A 1 96 ? -13.474 -0.593 -1.801 1.00 78.81 96 VAL A C 1
ATOM 779 O O . VAL A 1 96 ? -12.677 0.063 -2.454 1.00 78.81 96 VAL A O 1
ATOM 782 N N . ALA A 1 97 ? -13.848 -1.809 -2.187 1.00 79.44 97 ALA A N 1
ATOM 783 C CA . ALA A 1 97 ? -13.223 -2.511 -3.298 1.00 79.44 97 ALA A CA 1
ATOM 784 C C . ALA A 1 97 ? -13.328 -1.766 -4.646 1.00 79.44 97 ALA A C 1
ATOM 786 O O . ALA A 1 97 ? -12.353 -1.693 -5.402 1.00 79.44 97 ALA A O 1
ATOM 787 N N . ARG A 1 98 ? -14.489 -1.164 -4.953 1.00 81.81 98 ARG A N 1
ATOM 788 C CA . ARG A 1 98 ? -14.645 -0.311 -6.148 1.00 81.81 98 ARG A CA 1
ATOM 789 C C . ARG A 1 98 ? -13.751 0.921 -6.081 1.00 81.81 98 ARG A C 1
ATOM 791 O O . ARG A 1 98 ? -13.143 1.286 -7.090 1.00 81.81 98 ARG A O 1
ATOM 798 N N . PHE A 1 99 ? -13.676 1.543 -4.910 1.00 79.44 99 PHE A N 1
ATOM 799 C CA . PHE A 1 99 ? -12.821 2.694 -4.673 1.00 79.44 99 PHE A CA 1
ATOM 800 C C . PHE A 1 99 ? -11.334 2.337 -4.847 1.00 79.44 99 PHE A C 1
ATOM 802 O O . PHE A 1 99 ? -10.635 3.020 -5.597 1.00 79.44 99 PHE A O 1
ATOM 809 N N . CYS A 1 100 ? -10.877 1.213 -4.283 1.00 78.00 100 CYS A N 1
ATOM 810 C CA . CYS A 1 100 ? -9.519 0.699 -4.471 1.00 78.00 100 CYS A CA 1
ATOM 811 C C . CYS A 1 100 ? -9.213 0.540 -5.956 1.00 78.00 100 CYS A C 1
ATOM 813 O O . CYS A 1 100 ? -8.249 1.117 -6.457 1.00 78.00 100 CYS A O 1
ATOM 815 N N . ARG A 1 101 ? -10.075 -0.170 -6.695 1.00 79.81 101 ARG A N 1
ATOM 816 C CA . ARG A 1 101 ? -9.885 -0.386 -8.134 1.00 79.81 101 ARG A CA 1
ATOM 817 C C . ARG A 1 101 ? -9.703 0.933 -8.889 1.00 79.81 101 ARG A C 1
ATOM 819 O O . ARG A 1 101 ? -8.816 1.022 -9.731 1.00 79.81 101 ARG A O 1
ATOM 826 N N . PHE A 1 102 ? -10.502 1.955 -8.584 1.00 81.38 102 PHE A N 1
ATOM 827 C CA . PHE A 1 102 ? -10.363 3.281 -9.193 1.00 81.38 102 PHE A CA 1
ATOM 828 C C . PHE A 1 102 ? -9.008 3.937 -8.879 1.00 81.38 102 PHE A C 1
ATOM 830 O O . PHE A 1 102 ? -8.324 4.403 -9.795 1.00 81.38 102 PHE A O 1
ATOM 837 N N . VAL A 1 103 ? -8.602 3.946 -7.606 1.00 79.69 103 VAL A N 1
ATOM 838 C CA . VAL A 1 103 ? -7.337 4.550 -7.162 1.00 79.69 103 VAL A CA 1
ATOM 839 C C . VAL A 1 103 ? -6.138 3.851 -7.795 1.00 79.69 103 VAL A C 1
ATOM 841 O O . VAL A 1 103 ? -5.283 4.519 -8.380 1.00 79.69 103 VAL A O 1
ATOM 844 N N . TYR A 1 104 ? -6.091 2.518 -7.742 1.00 78.31 104 TYR A N 1
ATOM 845 C CA . TYR A 1 104 ? -4.997 1.749 -8.326 1.00 78.31 104 TYR A CA 1
ATOM 846 C C . TYR A 1 104 ? -4.945 1.943 -9.845 1.00 78.31 104 TYR A C 1
ATOM 848 O O . TYR A 1 104 ? -3.882 2.281 -10.360 1.00 78.31 104 TYR A O 1
ATOM 856 N N . LEU A 1 105 ? -6.070 1.867 -10.572 1.00 77.38 105 LEU A N 1
ATOM 857 C CA . LEU A 1 105 ? -6.097 2.126 -12.025 1.00 77.38 105 LEU A CA 1
ATOM 858 C C . LEU A 1 105 ? -5.462 3.468 -12.384 1.00 77.38 105 LEU A C 1
ATOM 860 O O . LEU A 1 105 ? -4.643 3.546 -13.302 1.00 77.38 105 LEU A O 1
ATOM 864 N N . ARG A 1 106 ? -5.787 4.519 -11.629 1.00 78.38 106 ARG A N 1
ATOM 865 C CA . ARG A 1 106 ? -5.211 5.842 -11.861 1.00 78.38 106 ARG A CA 1
ATOM 866 C C . ARG A 1 106 ? -3.726 5.906 -11.490 1.00 78.38 106 ARG A C 1
ATOM 868 O O . ARG A 1 106 ? -2.949 6.466 -12.261 1.00 78.38 106 ARG A O 1
ATOM 875 N N . ARG A 1 107 ? -3.322 5.286 -10.375 1.00 77.94 107 ARG A N 1
ATOM 876 C CA . ARG A 1 107 ? -1.918 5.183 -9.938 1.00 77.94 107 ARG A CA 1
ATOM 877 C C . ARG A 1 107 ? -1.047 4.483 -10.981 1.00 77.94 107 ARG A C 1
ATOM 879 O O . ARG A 1 107 ? 0.051 4.950 -11.266 1.00 77.94 107 ARG A O 1
ATOM 886 N N . HIS A 1 108 ? -1.525 3.380 -11.556 1.00 76.00 108 HIS A N 1
ATOM 887 C CA . HIS A 1 108 ? -0.775 2.617 -12.554 1.00 76.00 108 HIS A CA 1
ATOM 888 C C . HIS A 1 108 ? -0.729 3.323 -13.901 1.00 76.00 108 HIS A C 1
ATOM 890 O O . HIS A 1 108 ? 0.342 3.384 -14.495 1.00 76.00 108 HIS A O 1
ATOM 896 N N . LYS A 1 109 ? -1.824 3.966 -14.329 1.00 75.50 109 LYS A N 1
ATOM 897 C CA . LYS A 1 109 ? -1.818 4.797 -15.541 1.00 75.50 109 LYS A CA 1
ATOM 898 C C . LYS A 1 109 ? -0.748 5.895 -15.484 1.00 75.50 109 LYS A C 1
ATOM 900 O O . LYS A 1 109 ? -0.062 6.112 -16.472 1.00 75.50 109 LYS A O 1
ATOM 905 N N . LEU A 1 110 ? -0.560 6.539 -14.328 1.00 74.69 110 LEU A N 1
ATOM 906 C CA . LEU A 1 110 ? 0.500 7.541 -14.132 1.00 74.69 110 LEU A CA 1
ATOM 907 C C . LEU A 1 110 ? 1.922 6.957 -14.179 1.00 74.69 110 LEU A C 1
ATOM 909 O O . LEU A 1 110 ? 2.874 7.695 -14.394 1.00 74.69 110 LEU A O 1
ATOM 913 N N . ARG A 1 111 ? 2.074 5.645 -13.975 1.00 71.94 111 ARG A N 1
ATOM 914 C CA . ARG A 1 111 ? 3.360 4.929 -14.001 1.00 71.94 111 ARG A CA 1
ATOM 915 C C . ARG A 1 111 ? 3.577 4.137 -15.295 1.00 71.94 111 ARG A C 1
ATOM 917 O O . ARG A 1 111 ? 4.425 3.250 -15.305 1.00 71.94 111 ARG A O 1
ATOM 924 N N . ASN A 1 112 ? 2.785 4.392 -16.343 1.00 70.50 112 ASN A N 1
ATOM 925 C CA . ASN A 1 112 ? 2.741 3.579 -17.569 1.00 70.50 112 ASN A CA 1
ATOM 926 C C . ASN A 1 112 ? 2.579 2.069 -17.285 1.00 70.50 112 ASN A C 1
ATOM 928 O O . ASN A 1 112 ? 3.104 1.223 -18.000 1.00 70.50 112 ASN A O 1
ATOM 932 N N . GLY A 1 113 ? 1.877 1.734 -16.201 1.00 63.62 113 GLY A N 1
ATOM 933 C CA . GLY A 1 113 ? 1.656 0.372 -15.738 1.00 63.62 113 GLY A CA 1
ATOM 934 C C . GLY A 1 113 ? 0.294 -0.180 -16.150 1.00 63.62 113 GLY A C 1
ATOM 935 O O . GLY A 1 113 ? -0.706 0.540 -16.102 1.00 63.62 113 GLY A O 1
ATOM 936 N N . ARG A 1 114 ? 0.228 -1.472 -16.497 1.00 64.00 114 ARG A N 1
ATOM 937 C CA . ARG A 1 114 ? -1.038 -2.173 -16.791 1.00 64.00 114 ARG A CA 1
ATOM 938 C C . ARG A 1 114 ? -1.557 -3.027 -15.624 1.00 64.00 114 ARG A C 1
ATOM 940 O O . ARG A 1 114 ? -0.883 -3.950 -15.194 1.00 64.00 114 ARG A O 1
ATOM 947 N N . ILE A 1 115 ? -2.802 -2.712 -15.247 1.00 60.41 115 ILE A N 1
ATOM 948 C CA . ILE A 1 115 ? -3.896 -3.488 -14.621 1.00 60.41 115 ILE A CA 1
ATOM 949 C C . ILE A 1 115 ? -4.157 -4.929 -15.047 1.00 60.41 115 ILE A C 1
ATOM 951 O O . ILE A 1 115 ? -5.080 -5.102 -15.834 1.00 60.41 115 ILE A O 1
ATOM 955 N N . GLU A 1 116 ? -3.475 -5.948 -14.524 1.00 55.91 116 GLU A N 1
ATOM 956 C CA . GLU A 1 116 ? -3.791 -7.331 -14.928 1.00 55.91 116 GLU A CA 1
ATOM 957 C C . GLU A 1 116 ? -4.709 -8.120 -13.980 1.00 55.91 116 GLU A C 1
ATOM 959 O O . GLU A 1 116 ? -5.577 -8.847 -14.456 1.00 55.91 116 GLU A O 1
ATOM 964 N N . GLN A 1 117 ? -4.611 -7.966 -12.655 1.00 55.81 117 GLN A N 1
ATOM 965 C CA . GLN A 1 117 ? -5.490 -8.704 -11.739 1.00 55.81 117 GLN A CA 1
ATOM 966 C C . GLN A 1 117 ? -5.741 -7.923 -10.451 1.00 55.81 117 GLN A C 1
ATOM 968 O O . GLN A 1 117 ? -4.791 -7.595 -9.760 1.00 55.81 117 GLN A O 1
ATOM 973 N N . ALA A 1 118 ? -7.013 -7.677 -10.124 1.00 53.44 118 ALA A N 1
ATOM 974 C CA . ALA A 1 118 ? -7.462 -7.217 -8.812 1.00 53.44 118 ALA A CA 1
ATOM 975 C C . ALA A 1 118 ? -8.553 -8.185 -8.333 1.00 53.44 118 ALA A C 1
ATOM 977 O O . ALA A 1 118 ? -9.676 -8.156 -8.837 1.00 53.44 118 ALA A O 1
ATOM 978 N N . SER A 1 119 ? -8.210 -9.099 -7.425 1.00 54.09 119 SER A N 1
ATOM 979 C CA . SER A 1 119 ? -9.137 -10.103 -6.891 1.00 54.09 119 SER A CA 1
ATOM 980 C C . SER A 1 119 ? -9.652 -9.667 -5.5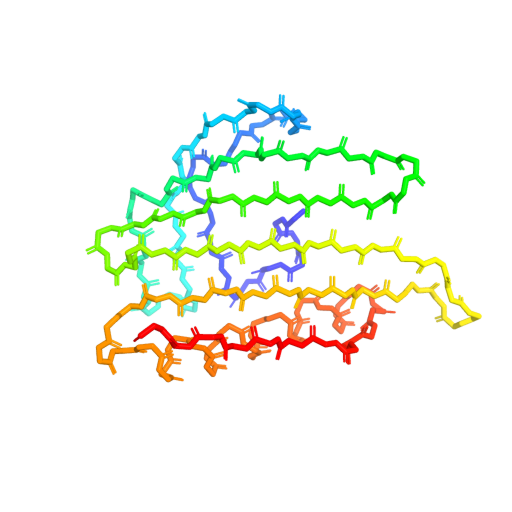26 1.00 54.09 119 SER A C 1
ATOM 982 O O . SER A 1 119 ? -8.886 -9.643 -4.572 1.00 54.09 119 SER A O 1
ATOM 984 N N . ILE A 1 120 ? -10.942 -9.351 -5.444 1.00 58.91 120 ILE A N 1
ATOM 985 C CA . ILE A 1 120 ? -11.613 -8.936 -4.210 1.00 58.91 120 ILE A CA 1
ATOM 986 C C . ILE A 1 120 ? -12.214 -10.190 -3.576 1.00 58.91 120 ILE A C 1
ATOM 988 O O . ILE A 1 120 ? -13.146 -10.760 -4.142 1.00 58.91 120 ILE A O 1
ATOM 992 N N . SER A 1 121 ? -11.699 -10.617 -2.425 1.00 52.59 121 SER A N 1
ATOM 993 C CA . SER A 1 121 ? -12.327 -11.686 -1.642 1.00 52.59 121 SER A CA 1
ATOM 994 C C . SER A 1 121 ? -13.202 -11.073 -0.557 1.00 52.59 121 SER A C 1
ATOM 996 O O . SER A 1 121 ? -12.744 -10.196 0.168 1.00 52.59 121 SER A O 1
ATOM 998 N N . ARG A 1 122 ? -14.453 -11.527 -0.459 1.00 52.66 122 ARG A N 1
ATOM 999 C CA . ARG A 1 122 ? -15.283 -11.348 0.738 1.00 52.66 122 ARG A CA 1
ATOM 1000 C C . ARG A 1 122 ? -15.091 -12.594 1.597 1.00 52.66 122 ARG A C 1
ATOM 1002 O O . ARG A 1 122 ? -15.108 -13.686 1.030 1.00 52.66 122 ARG A O 1
ATOM 1009 N N . ASN A 1 123 ? -14.892 -12.426 2.899 1.00 49.53 123 ASN A N 1
ATOM 1010 C CA . ASN A 1 123 ? -15.160 -13.501 3.853 1.00 49.53 123 ASN A CA 1
ATOM 1011 C C . ASN A 1 123 ? -16.640 -13.472 4.241 1.00 49.53 123 ASN A C 1
ATOM 1013 O O . ASN A 1 123 ? -17.222 -12.360 4.220 1.00 49.53 123 ASN A O 1
#

Foldseek 3Di:
DDVLCVQAKDKDFDDPDDDDQQDKTFIWIQGNVPDIFGRWIKGFNDDDVVQQWTWIWIDGPQWHTWIWIWTWDADPQGIEIEIEIETHRDPCQVVVLVSVVVSVVSSQVVRVYDDDDYDYDYD

pLDDT: mean 78.87, std 10.45, range [49.53, 93.56]

Radius of gyration: 14.1 Å; chains: 1; bounding box: 36×29×37 Å

Organism: NCBI:txid60890

Sequence (123 aa):
MLEAMRGLAVYHGFPEKEVQEGDRFSVDVTFLGLFTTRNHVMNVVRLDREKRLLESEEHNPSINRWDHTLSVTPAPDGCRWVDRIIVDAGWKTPLVARFCRFVYLRRHKLRNGRIEQASISRN

Secondary structure (DSSP, 8-state):
--GGGTTTEEEES--SSPP-TT-EEEEEEEETTTEEEEEEEEEEEEEETTTTEEEEEEEETTEEEEEEEEEEEEETTEEEEEEEEEEE-GGGHHHHHHHHHHHHHHHHHTTTEEE--------